Protein AF-G7WQ60-F1 (afdb_monomer)

Solvent-accessible surface area (backbone atoms only — not comparable to full-atom values): 8560 Å² total; per-residue (Å²): 100,47,26,38,37,81,87,81,59,43,45,25,52,72,83,44,77,48,55,73,74,48,73,53,81,44,86,69,50,63,32,91,90,78,65,22,52,17,33,29,53,29,32,29,57,52,100,75,20,36,37,36,38,23,37,21,75,66,80,63,50,62,43,32,38,34,25,35,81,84,69,47,79,75,50,74,42,84,50,43,76,36,73,88,69,89,56,86,72,78,56,60,53,75,88,72,49,61,65,70,68,50,58,74,76,42,52,77,66,24,48,53,21,46,52,23,51,73,71,72,43,94,54,55,65,71,35,39,55,59,44,60,76,40,35,69,60,45,23,74,74,69,76,50,58,70,86,131

pLDDT: mean 85.5, std 11.05, range [43.5, 96.75]

Secondary structure (DSSP, 8-state):
-EEEETTTTEEEETTEEP-EEE----EEEE-TTT-PEEEEEEEEEETTEEEEEEEETTT--EEEEEE-TT--EEEEE--EEPP----S-----GGGS-HHHHHTTS-HHHHHHHHHHHTT----HHHHHHHHTTHHHHHHHHSPPP--

Mean predicted aligned error: 13.57 Å

Nearest PDB structures (foldseek):
  8okv-assembly4_D  TM=3.425E-01  e=5.906E+00  Bacteroides thetaiotaomicron V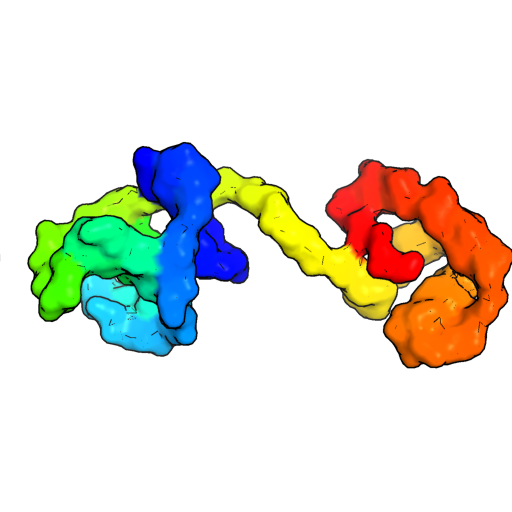PI-5482
  1nb5-assembly1_A  TM=3.560E-01  e=6.632E+00  Sus scrofa

Structure (mmCIF, N/CA/C/O backbone):
data_AF-G7WQ60-F1
#
_entry.id   AF-G7WQ60-F1
#
loop_
_atom_site.group_PDB
_atom_site.id
_atom_site.type_symbol
_atom_site.label_atom_id
_atom_site.label_alt_id
_atom_site.label_comp_id
_atom_site.label_asym_id
_atom_site.label_entity_id
_atom_site.label_seq_id
_atom_site.pdbx_PDB_ins_code
_atom_site.Cartn_x
_atom_site.Cartn_y
_atom_site.Cartn_z
_atom_site.occupancy
_atom_site.B_iso_or_equiv
_atom_site.auth_seq_id
_atom_site.auth_comp_id
_atom_site.auth_asym_id
_atom_site.auth_atom_id
_atom_site.pdbx_PDB_model_num
ATOM 1 N N . MET A 1 1 ? 9.002 -15.593 -9.973 1.00 78.94 1 MET A N 1
ATOM 2 C CA . MET A 1 1 ? 7.980 -14.788 -10.702 1.00 78.94 1 MET A CA 1
ATOM 3 C C . MET A 1 1 ? 7.933 -13.383 -10.113 1.00 78.94 1 MET A C 1
ATOM 5 O O . MET A 1 1 ? 7.963 -13.278 -8.891 1.00 78.94 1 MET A O 1
ATOM 9 N N . TYR A 1 2 ? 7.895 -12.334 -10.946 1.00 87.81 2 TYR A N 1
ATOM 10 C CA . TYR A 1 2 ? 7.781 -10.947 -10.476 1.00 87.81 2 TYR A CA 1
ATOM 11 C C . TYR A 1 2 ? 6.326 -10.544 -10.270 1.00 87.81 2 TYR A C 1
ATOM 13 O O . TYR A 1 2 ? 5.466 -10.866 -11.093 1.00 87.81 2 TYR A O 1
ATOM 21 N N . SER A 1 3 ? 6.076 -9.783 -9.210 1.00 86.94 3 SER A N 1
ATOM 22 C CA . SER A 1 3 ? 4.786 -9.149 -8.980 1.00 86.94 3 SER A CA 1
ATOM 23 C C . SER A 1 3 ? 4.942 -7.728 -8.461 1.00 86.94 3 SER A C 1
ATOM 25 O O . SER A 1 3 ? 5.863 -7.450 -7.695 1.00 86.94 3 SER A O 1
ATOM 27 N N . PHE A 1 4 ? 4.047 -6.832 -8.866 1.00 86.50 4 PHE A N 1
ATOM 28 C CA . PHE A 1 4 ? 4.143 -5.408 -8.549 1.00 86.50 4 PHE A CA 1
ATOM 29 C C . PHE A 1 4 ? 2.887 -4.886 -7.851 1.00 86.50 4 PHE A C 1
ATOM 31 O O . PHE A 1 4 ? 1.772 -5.120 -8.320 1.00 86.50 4 PHE A O 1
ATOM 38 N N . ASP A 1 5 ? 3.081 -4.173 -6.741 1.00 85.00 5 ASP A N 1
ATOM 39 C CA . ASP A 1 5 ? 2.036 -3.435 -6.034 1.00 85.00 5 ASP A CA 1
ATOM 40 C C . ASP A 1 5 ? 2.075 -1.968 -6.471 1.00 85.00 5 ASP A C 1
ATOM 42 O O . ASP A 1 5 ? 2.980 -1.212 -6.114 1.00 85.00 5 ASP A O 1
ATOM 46 N N . GLU A 1 6 ? 1.075 -1.559 -7.250 1.00 78.62 6 GLU A N 1
ATOM 47 C CA . GLU A 1 6 ? 0.959 -0.190 -7.755 1.00 78.62 6 GLU A CA 1
ATOM 48 C C . GLU A 1 6 ? 0.734 0.860 -6.672 1.00 78.62 6 GLU A C 1
ATOM 50 O O . GLU A 1 6 ? 1.170 2.003 -6.832 1.00 78.62 6 GLU A O 1
ATOM 55 N N . ARG A 1 7 ? 0.036 0.499 -5.588 1.00 76.88 7 ARG A N 1
ATOM 56 C CA . ARG A 1 7 ? -0.352 1.448 -4.538 1.00 76.88 7 ARG A CA 1
ATOM 57 C C . ARG A 1 7 ? 0.855 1.825 -3.705 1.00 76.88 7 ARG A C 1
ATOM 59 O O . ARG A 1 7 ? 1.129 3.008 -3.514 1.00 76.88 7 ARG A O 1
ATOM 66 N N . GLU A 1 8 ? 1.587 0.812 -3.261 1.00 80.44 8 GLU A N 1
ATOM 67 C CA . GLU A 1 8 ? 2.772 0.997 -2.428 1.00 80.44 8 GLU A CA 1
ATOM 68 C C . GLU A 1 8 ? 4.043 1.208 -3.262 1.00 80.44 8 GLU A C 1
ATOM 70 O O . GLU A 1 8 ? 5.076 1.600 -2.719 1.00 80.44 8 GLU A O 1
ATOM 75 N N . ARG A 1 9 ? 3.972 1.010 -4.590 1.00 84.25 9 ARG A N 1
ATOM 76 C CA . ARG A 1 9 ? 5.111 1.028 -5.526 1.00 84.25 9 ARG A CA 1
ATOM 77 C C . ARG A 1 9 ? 6.206 0.068 -5.066 1.00 84.25 9 ARG A C 1
ATOM 79 O O . ARG A 1 9 ? 7.385 0.434 -4.996 1.00 84.25 9 ARG A O 1
ATOM 86 N N . GLU A 1 10 ? 5.812 -1.146 -4.705 1.00 87.44 10 GLU A N 1
ATOM 87 C CA . GLU A 1 10 ? 6.705 -2.205 -4.233 1.00 87.44 10 GLU A CA 1
ATOM 88 C C . GLU A 1 10 ? 6.788 -3.315 -5.284 1.00 87.44 10 GLU A C 1
ATOM 90 O O . GLU A 1 10 ? 5.798 -3.670 -5.928 1.00 87.44 10 GLU A O 1
ATOM 95 N N . LEU A 1 11 ? 7.990 -3.858 -5.465 1.00 87.50 11 LEU A N 1
ATOM 96 C CA . LEU A 1 11 ? 8.251 -4.960 -6.382 1.00 87.50 11 LEU A CA 1
ATOM 97 C C . LEU A 1 11 ? 8.642 -6.189 -5.572 1.00 87.50 11 LEU A C 1
ATOM 99 O O . LEU A 1 11 ? 9.469 -6.107 -4.663 1.00 87.50 11 LEU A O 1
ATOM 103 N N . TYR A 1 12 ? 8.080 -7.330 -5.944 1.00 87.00 12 TYR A N 1
ATOM 104 C CA . TYR A 1 12 ? 8.343 -8.609 -5.311 1.00 87.00 12 TYR A CA 1
ATOM 105 C C . TYR A 1 12 ? 8.908 -9.590 -6.331 1.00 87.00 12 TYR A C 1
ATOM 107 O O . TYR A 1 12 ? 8.475 -9.627 -7.487 1.00 87.00 12 TYR A O 1
ATOM 115 N N . PHE A 1 13 ? 9.847 -10.416 -5.890 1.00 85.88 13 PHE A N 1
ATOM 116 C CA . PHE A 1 13 ? 10.352 -11.557 -6.635 1.00 85.88 13 PHE A CA 1
ATOM 117 C C . PHE A 1 13 ? 10.148 -12.815 -5.795 1.00 85.88 13 PHE A C 1
ATOM 119 O O . PHE A 1 13 ? 10.704 -12.934 -4.712 1.00 85.88 13 PHE A O 1
ATOM 126 N N . GLU A 1 14 ? 9.307 -13.734 -6.277 1.00 82.88 14 GLU A N 1
ATOM 127 C CA . GLU A 1 14 ? 8.991 -14.988 -5.563 1.00 82.88 14 GL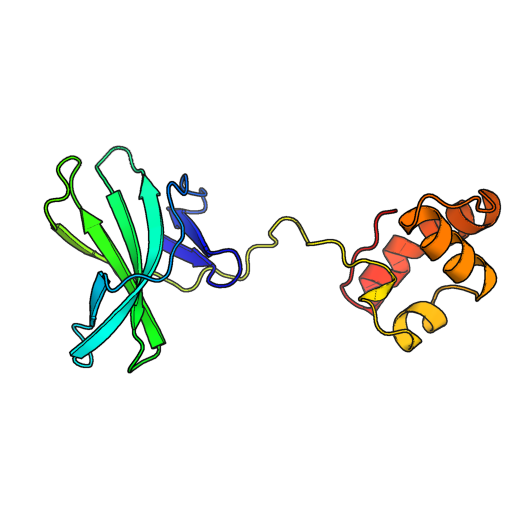U A CA 1
ATOM 128 C C . GLU A 1 14 ? 8.442 -14.775 -4.141 1.00 82.88 14 GLU A C 1
ATOM 130 O O . GLU A 1 14 ? 8.626 -15.603 -3.258 1.00 82.88 14 GLU A O 1
ATOM 135 N N . GLY A 1 15 ? 7.726 -13.665 -3.935 1.00 75.44 15 GLY A N 1
ATOM 136 C CA . GLY A 1 15 ? 7.152 -13.282 -2.642 1.00 75.44 15 GLY A CA 1
ATOM 137 C C . GLY A 1 15 ? 8.078 -12.432 -1.769 1.00 75.44 15 GLY A C 1
ATOM 138 O O . GLY A 1 15 ? 7.594 -11.777 -0.850 1.00 75.44 15 GLY A O 1
ATOM 139 N N . GLU A 1 16 ? 9.370 -12.354 -2.088 1.00 80.62 16 GLU A N 1
ATOM 140 C CA . GLU A 1 16 ? 10.328 -11.502 -1.381 1.00 80.62 16 GLU A CA 1
ATOM 141 C C . GLU A 1 16 ? 10.310 -10.077 -1.933 1.00 80.62 16 GLU A C 1
ATOM 143 O O . GLU A 1 16 ? 10.339 -9.857 -3.147 1.00 80.62 16 GLU A O 1
ATOM 148 N N . ARG A 1 17 ? 10.265 -9.091 -1.034 1.00 84.56 17 ARG A N 1
ATOM 149 C CA . ARG A 1 17 ? 10.242 -7.669 -1.397 1.00 84.56 17 ARG A CA 1
ATOM 150 C C . ARG A 1 17 ? 11.635 -7.211 -1.819 1.00 84.56 17 ARG A C 1
ATOM 152 O O . ARG A 1 17 ? 12.598 -7.402 -1.082 1.00 84.56 17 ARG A O 1
ATOM 159 N N . LEU A 1 18 ? 11.735 -6.568 -2.980 1.00 86.06 18 LEU A N 1
ATOM 160 C CA . LEU A 1 18 ? 12.991 -6.019 -3.483 1.00 86.06 18 LEU A CA 1
ATOM 161 C C . LEU A 1 18 ? 13.267 -4.624 -2.925 1.00 86.06 18 LEU A C 1
ATOM 163 O O . LEU A 1 18 ? 12.364 -3.803 -2.758 1.00 86.06 18 LEU A O 1
ATOM 167 N N . ASP A 1 19 ? 14.550 -4.337 -2.708 1.00 81.12 19 ASP A N 1
ATOM 168 C CA . ASP A 1 19 ? 14.991 -3.031 -2.233 1.00 81.12 19 ASP A CA 1
ATOM 169 C C . ASP A 1 19 ? 14.740 -1.954 -3.287 1.00 81.12 19 ASP A C 1
ATOM 171 O O . ASP A 1 19 ? 15.395 -1.878 -4.336 1.00 81.12 19 ASP A O 1
ATOM 175 N N . ARG A 1 20 ? 13.789 -1.078 -2.968 1.00 86.19 20 ARG A N 1
ATOM 176 C CA . ARG A 1 20 ? 13.485 0.109 -3.752 1.00 86.19 20 ARG A CA 1
ATOM 177 C C . ARG A 1 20 ? 14.530 1.187 -3.506 1.00 86.19 20 ARG A C 1
ATOM 179 O O . ARG A 1 20 ? 14.738 1.633 -2.379 1.00 86.19 20 ARG A O 1
ATOM 186 N N . ARG A 1 21 ? 15.153 1.644 -4.585 1.00 81.38 21 ARG A N 1
ATOM 187 C CA . ARG A 1 21 ? 16.231 2.638 -4.556 1.00 81.38 21 ARG A CA 1
ATOM 188 C C . ARG A 1 21 ? 15.757 4.041 -4.864 1.00 81.38 21 ARG A C 1
ATOM 190 O O . ARG A 1 21 ? 16.289 4.994 -4.304 1.00 81.38 21 ARG A O 1
ATOM 197 N N . TRP A 1 22 ? 14.769 4.163 -5.740 1.00 76.50 22 TRP A N 1
ATOM 198 C CA . TRP A 1 22 ? 14.248 5.455 -6.153 1.00 76.50 22 TRP A CA 1
ATOM 199 C C . TRP A 1 22 ? 12.784 5.353 -6.573 1.00 76.50 22 TRP A C 1
ATOM 201 O O . TRP A 1 22 ? 12.345 4.326 -7.094 1.00 76.50 22 TRP A O 1
ATOM 211 N N . THR A 1 23 ? 12.052 6.441 -6.353 1.00 75.25 23 THR A N 1
ATOM 212 C CA . THR A 1 23 ? 10.677 6.651 -6.806 1.00 75.25 23 THR A CA 1
ATOM 213 C C . THR A 1 23 ? 10.583 8.005 -7.487 1.00 75.25 23 THR A C 1
ATOM 215 O O . THR A 1 23 ? 10.982 9.011 -6.902 1.00 75.25 23 THR A O 1
ATOM 218 N N . GLY A 1 24 ? 9.982 8.039 -8.667 1.00 66.44 24 GLY A N 1
ATOM 219 C CA . GLY A 1 24 ? 9.655 9.259 -9.392 1.00 66.44 24 GLY A CA 1
ATOM 220 C C . GLY A 1 24 ? 8.931 8.908 -10.681 1.00 66.44 24 GLY A C 1
ATOM 221 O O . GLY A 1 24 ? 8.952 7.753 -11.095 1.00 66.44 24 GLY A O 1
ATOM 222 N N . GLU A 1 25 ? 8.238 9.887 -11.254 1.00 75.88 25 GLU A N 1
ATOM 223 C CA . GLU A 1 25 ? 7.493 9.738 -12.505 1.00 75.88 25 GLU A CA 1
ATOM 224 C C . GLU A 1 25 ? 8.255 10.445 -13.619 1.00 75.88 25 GLU A C 1
ATOM 226 O O . GLU A 1 25 ? 7.983 11.595 -13.958 1.00 75.88 25 GLU A O 1
ATOM 231 N N . GLU A 1 26 ? 9.246 9.750 -14.163 1.00 85.00 26 GLU A N 1
ATOM 232 C CA . GLU A 1 26 ? 10.041 10.224 -15.292 1.00 85.00 26 GLU A CA 1
ATOM 233 C C . GLU A 1 26 ? 9.706 9.429 -16.552 1.00 85.00 26 GLU A C 1
ATOM 235 O O . GLU A 1 26 ? 9.170 8.320 -16.492 1.00 85.00 26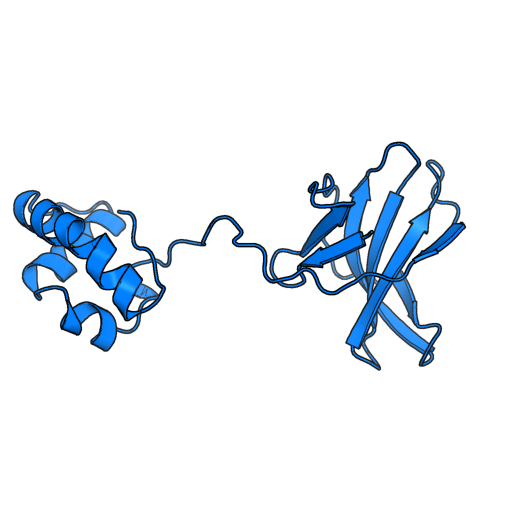 GLU A O 1
ATOM 240 N N . LEU A 1 27 ? 10.006 10.004 -17.715 1.00 85.75 27 LEU A N 1
ATOM 241 C CA . LEU A 1 27 ? 9.866 9.293 -18.978 1.00 85.75 27 LEU A CA 1
ATOM 242 C C . LEU A 1 27 ? 10.899 8.160 -19.029 1.00 85.75 27 LEU A C 1
ATOM 244 O O . LEU A 1 27 ? 12.097 8.407 -19.125 1.00 85.75 27 LEU A O 1
ATOM 248 N N . ALA A 1 28 ? 10.420 6.922 -18.974 1.00 85.38 28 ALA A N 1
ATOM 249 C CA . ALA A 1 28 ? 11.246 5.720 -19.016 1.00 85.38 28 ALA A CA 1
ATOM 250 C C . ALA A 1 28 ? 11.435 5.178 -20.443 1.00 85.38 28 ALA A C 1
ATOM 252 O O . ALA A 1 28 ? 12.377 4.432 -20.699 1.00 85.38 28 ALA A O 1
ATOM 253 N N . GLY A 1 29 ? 10.546 5.533 -21.375 1.00 86.62 29 GLY A N 1
ATOM 254 C CA . GLY A 1 29 ? 10.581 5.054 -22.757 1.00 86.62 29 GLY A CA 1
ATOM 255 C C . GLY A 1 29 ? 9.189 4.929 -23.368 1.00 86.62 29 GLY A C 1
ATOM 256 O O . GLY A 1 29 ? 8.287 5.690 -23.019 1.00 86.62 29 GLY A O 1
ATOM 257 N N . PHE A 1 30 ? 9.006 3.952 -24.259 1.00 88.44 30 PHE A N 1
ATOM 258 C CA . PHE A 1 30 ? 7.745 3.702 -24.963 1.00 88.44 30 PHE A CA 1
ATOM 259 C C . PHE A 1 30 ? 7.301 2.247 -24.812 1.00 88.44 30 PHE A C 1
ATOM 261 O O . PHE A 1 30 ? 8.116 1.329 -24.812 1.00 88.44 30 PHE A O 1
ATOM 268 N N . CYS A 1 31 ? 5.994 2.037 -24.684 1.00 87.38 31 CYS A N 1
ATOM 269 C CA . CYS A 1 31 ? 5.398 0.719 -24.532 1.00 87.38 31 CYS A CA 1
ATOM 270 C C . CYS A 1 31 ? 5.481 -0.060 -25.846 1.00 87.38 31 CYS A C 1
ATOM 272 O O . CYS A 1 31 ? 4.966 0.395 -26.866 1.00 87.38 31 CYS A O 1
ATOM 274 N N . ALA A 1 32 ? 6.035 -1.272 -25.806 1.00 84.75 32 ALA A N 1
ATOM 275 C CA . ALA A 1 32 ? 6.113 -2.144 -26.977 1.00 84.75 32 ALA A CA 1
ATOM 276 C C . ALA A 1 32 ? 4.733 -2.543 -27.542 1.00 84.75 32 ALA A C 1
ATOM 278 O O . ALA A 1 32 ? 4.617 -2.822 -28.731 1.00 84.75 32 ALA A O 1
ATOM 279 N N . GLY A 1 33 ? 3.684 -2.561 -26.708 1.00 84.56 33 GLY A N 1
ATOM 280 C CA . GLY A 1 33 ? 2.340 -2.978 -27.116 1.00 84.56 33 GLY A CA 1
ATOM 281 C C . GLY A 1 33 ? 1.532 -1.899 -27.841 1.00 84.56 33 GLY A C 1
ATOM 282 O O . GLY A 1 33 ? 0.842 -2.203 -28.809 1.00 84.56 33 GLY A O 1
ATOM 283 N N . CYS A 1 34 ? 1.592 -0.644 -27.384 1.00 89.12 34 CYS A N 1
ATOM 284 C CA . CYS A 1 34 ? 0.757 0.439 -27.928 1.00 89.12 34 CYS A CA 1
ATOM 285 C C . CYS A 1 34 ? 1.532 1.691 -28.366 1.00 89.12 34 CYS A C 1
ATOM 287 O O . CYS A 1 34 ? 0.918 2.645 -28.836 1.00 89.12 34 CYS A O 1
ATOM 289 N N . GLY A 1 35 ? 2.855 1.728 -28.183 1.00 87.62 35 GLY A N 1
ATOM 290 C CA . GLY A 1 35 ? 3.702 2.882 -28.503 1.00 87.62 35 GLY A CA 1
ATOM 291 C C . GLY A 1 35 ? 3.550 4.080 -27.558 1.00 87.62 35 GLY A C 1
ATOM 292 O O . GLY A 1 35 ? 4.216 5.091 -27.753 1.00 87.62 35 GLY A O 1
ATOM 293 N N . GLY A 1 36 ? 2.692 3.996 -26.536 1.00 87.62 36 GLY A N 1
ATOM 294 C CA . GLY A 1 36 ? 2.486 5.077 -25.572 1.00 87.62 36 GLY A CA 1
ATOM 295 C C . GLY A 1 36 ? 3.676 5.277 -24.632 1.00 87.62 36 GLY A C 1
ATOM 296 O O . GLY A 1 36 ? 4.409 4.333 -24.337 1.00 87.62 36 GLY A O 1
ATOM 297 N N . GLU A 1 37 ? 3.837 6.494 -24.115 1.00 92.50 37 GLU A N 1
ATOM 298 C CA . GLU A 1 37 ? 4.895 6.836 -23.157 1.00 92.50 37 GLU A CA 1
ATOM 299 C C . GLU A 1 37 ? 4.821 5.976 -21.888 1.00 92.50 37 GLU A C 1
ATOM 301 O O . GLU A 1 37 ? 3.750 5.773 -21.302 1.00 92.50 37 GLU A O 1
ATOM 306 N N . LEU A 1 38 ? 5.980 5.491 -21.451 1.00 90.88 38 LEU A N 1
ATOM 307 C CA . LEU A 1 38 ? 6.176 4.809 -20.181 1.00 90.88 38 LEU A CA 1
ATOM 308 C C . LEU A 1 38 ? 6.620 5.830 -19.139 1.00 90.88 38 LEU A C 1
ATOM 310 O O . LEU A 1 38 ? 7.658 6.469 -19.291 1.00 90.88 38 LEU A O 1
ATOM 314 N N . SER A 1 39 ? 5.848 5.964 -18.065 1.00 90.56 39 SER A N 1
ATOM 315 C CA . SER A 1 39 ? 6.266 6.705 -16.876 1.00 90.56 39 SER A CA 1
ATOM 316 C C . SER A 1 39 ? 6.824 5.738 -15.846 1.00 90.56 39 SER A C 1
ATOM 318 O O . SER A 1 39 ? 6.148 4.766 -15.501 1.00 90.56 39 SER A O 1
ATOM 320 N N . SER A 1 40 ? 8.030 5.999 -15.351 1.00 89.19 40 SER A N 1
ATOM 321 C CA . SER A 1 40 ? 8.615 5.214 -14.270 1.00 89.19 40 SER A CA 1
ATOM 322 C C . SER A 1 40 ? 7.749 5.304 -13.008 1.00 89.19 40 SER A C 1
ATOM 324 O O . SER A 1 40 ? 7.084 6.302 -12.736 1.00 89.19 40 SER A O 1
ATOM 326 N N . LEU A 1 41 ? 7.700 4.202 -12.266 1.00 89.69 41 LEU A N 1
ATOM 327 C CA . LEU A 1 41 ? 7.037 4.087 -10.967 1.00 89.69 41 LEU A CA 1
ATOM 328 C C . LEU A 1 41 ? 8.070 3.903 -9.853 1.00 89.69 41 LEU A C 1
ATOM 330 O O . LEU A 1 41 ? 7.889 4.418 -8.745 1.00 89.69 41 LEU A O 1
ATOM 334 N N . GLY A 1 42 ? 9.166 3.202 -10.155 1.00 90.44 42 GLY A N 1
ATOM 335 C CA . GLY A 1 42 ? 10.280 3.002 -9.239 1.00 90.44 42 GLY A CA 1
ATOM 336 C C . GLY A 1 42 ? 11.436 2.217 -9.855 1.00 90.44 42 GLY A C 1
ATOM 337 O O . GLY A 1 42 ? 11.276 1.529 -10.865 1.00 90.44 42 GLY A O 1
ATOM 338 N N . CYS A 1 43 ? 12.599 2.328 -9.214 1.00 90.69 43 CYS A N 1
ATOM 339 C CA . CYS A 1 43 ? 13.809 1.571 -9.526 1.00 90.69 43 CYS A CA 1
ATOM 340 C C . CYS A 1 43 ? 14.195 0.674 -8.343 1.00 90.69 43 CYS A C 1
ATOM 342 O O . CYS A 1 43 ? 14.204 1.125 -7.191 1.00 90.69 43 CYS A O 1
ATOM 344 N N . TYR A 1 44 ? 14.545 -0.576 -8.637 1.00 91.12 44 TYR A N 1
ATOM 345 C CA . TYR A 1 44 ? 14.830 -1.628 -7.667 1.00 91.12 44 TYR A CA 1
ATOM 346 C C . TYR A 1 44 ? 16.201 -2.237 -7.946 1.00 91.12 44 TYR A C 1
ATOM 348 O O . TYR A 1 44 ? 16.538 -2.541 -9.094 1.00 91.12 44 TYR A O 1
ATOM 356 N N . SER A 1 45 ? 17.001 -2.414 -6.895 1.00 87.19 45 SER A N 1
ATOM 357 C CA . SER A 1 45 ? 18.300 -3.079 -7.015 1.00 87.19 45 SER A CA 1
ATOM 358 C C . SER A 1 45 ? 18.155 -4.588 -6.887 1.00 87.19 45 SER A C 1
ATOM 360 O O . SER A 1 45 ? 17.467 -5.077 -5.994 1.00 87.19 45 SER A O 1
ATOM 362 N N . THR A 1 46 ? 18.869 -5.321 -7.735 1.00 85.44 46 THR A N 1
ATOM 363 C CA . THR A 1 46 ? 19.017 -6.778 -7.647 1.00 85.44 46 THR A CA 1
ATOM 364 C C . THR A 1 46 ? 20.503 -7.147 -7.674 1.00 85.44 46 THR A C 1
ATOM 366 O O . THR A 1 46 ? 21.325 -6.328 -8.092 1.00 85.44 46 THR A O 1
ATOM 369 N N . PRO A 1 47 ? 20.887 -8.383 -7.308 1.00 82.62 47 PRO A N 1
ATOM 370 C CA . PRO A 1 47 ? 22.271 -8.837 -7.467 1.00 82.62 47 PRO A CA 1
ATOM 371 C C . PRO A 1 47 ? 22.792 -8.765 -8.917 1.00 82.62 47 PRO A C 1
ATOM 373 O O . PRO A 1 47 ? 23.999 -8.686 -9.129 1.00 82.62 47 PRO A O 1
ATOM 376 N N . GLY A 1 48 ? 21.898 -8.794 -9.914 1.00 81.75 48 GLY A N 1
ATOM 377 C CA . GLY A 1 48 ? 22.237 -8.812 -11.343 1.00 81.75 48 GLY A CA 1
ATOM 378 C C . GLY A 1 48 ? 22.232 -7.448 -12.048 1.00 81.75 48 GLY A C 1
ATOM 379 O O . GLY A 1 48 ? 22.591 -7.388 -13.229 1.00 81.75 48 GLY A O 1
ATOM 380 N N . GLY A 1 49 ? 21.839 -6.371 -11.357 1.00 89.44 49 GLY A N 1
ATOM 381 C CA . GLY A 1 49 ? 21.679 -5.036 -11.936 1.00 89.44 49 GLY A CA 1
ATOM 382 C C . GLY A 1 49 ? 20.438 -4.312 -11.414 1.00 89.44 49 GLY A C 1
ATOM 383 O O . GLY A 1 49 ? 20.152 -4.343 -10.213 1.00 89.44 49 GLY A O 1
ATOM 384 N N . TRP A 1 50 ? 19.697 -3.671 -12.315 1.00 91.12 50 TRP A N 1
ATOM 385 C CA . TRP A 1 50 ? 18.571 -2.800 -11.976 1.00 91.12 50 TRP A CA 1
ATOM 386 C C . TRP A 1 50 ? 17.283 -3.253 -12.646 1.00 91.12 50 TRP A C 1
ATOM 388 O O . TRP A 1 50 ? 17.285 -3.740 -13.775 1.00 91.12 50 TRP A O 1
ATOM 398 N N . LEU A 1 51 ? 16.174 -3.043 -11.948 1.00 92.81 51 LEU A N 1
ATOM 399 C CA . LEU A 1 51 ? 14.833 -3.219 -12.485 1.00 92.81 51 LEU A CA 1
ATOM 400 C C . LEU A 1 51 ? 14.084 -1.897 -12.388 1.00 92.81 51 LEU A C 1
ATOM 402 O O . LEU A 1 51 ? 14.072 -1.271 -11.328 1.00 92.81 51 LEU A O 1
ATOM 406 N N . VAL A 1 52 ? 13.436 -1.485 -13.473 1.00 92.44 52 VAL A N 1
ATOM 407 C CA . VAL A 1 52 ? 12.607 -0.276 -13.509 1.00 92.44 52 VAL A CA 1
ATOM 408 C C . VAL A 1 52 ? 11.177 -0.672 -13.830 1.00 92.44 52 VAL A C 1
ATOM 410 O O . VAL A 1 52 ? 10.887 -1.155 -14.924 1.00 92.44 52 VAL A O 1
ATOM 413 N N . ALA A 1 53 ? 10.279 -0.464 -12.870 1.00 92.81 53 ALA A N 1
ATOM 414 C CA . ALA A 1 53 ? 8.851 -0.640 -13.092 1.00 92.81 53 ALA A CA 1
ATOM 415 C C . ALA A 1 53 ? 8.288 0.637 -13.713 1.00 92.81 53 ALA A C 1
ATOM 417 O O . ALA A 1 53 ? 8.519 1.729 -13.188 1.00 92.81 53 ALA A O 1
ATOM 418 N N . SER A 1 54 ? 7.539 0.502 -14.803 1.00 92.31 54 SER A N 1
ATOM 419 C CA . SER A 1 54 ? 6.966 1.628 -15.538 1.00 92.31 54 SER A CA 1
ATOM 420 C C . SER A 1 54 ? 5.524 1.355 -15.940 1.00 92.31 54 SER A C 1
ATOM 422 O O . SER A 1 54 ? 5.180 0.237 -16.314 1.00 92.31 54 SER A O 1
ATOM 424 N N . ARG A 1 55 ? 4.686 2.394 -15.922 1.00 90.69 55 ARG A N 1
ATOM 425 C CA . ARG A 1 55 ? 3.298 2.348 -16.394 1.00 90.69 55 ARG A CA 1
ATOM 426 C C . ARG A 1 55 ? 3.172 3.023 -17.747 1.00 90.69 55 ARG A C 1
ATOM 428 O O . ARG A 1 55 ? 3.592 4.168 -17.914 1.00 90.69 55 ARG A O 1
ATOM 435 N N . CYS A 1 56 ? 2.522 2.352 -18.690 1.00 89.94 56 CYS A N 1
ATOM 436 C CA . CYS A 1 56 ? 2.152 2.972 -19.952 1.00 89.94 56 CYS A CA 1
ATOM 437 C C . CYS A 1 56 ? 0.987 3.949 -19.772 1.00 89.94 56 CYS A C 1
ATOM 439 O O . CYS A 1 56 ? -0.066 3.578 -19.258 1.00 89.94 56 CYS A O 1
ATOM 441 N N . ARG A 1 57 ? 1.138 5.180 -20.269 1.00 88.31 57 ARG A N 1
ATOM 442 C CA . ARG A 1 57 ? 0.060 6.181 -20.288 1.00 88.31 57 ARG A CA 1
ATOM 443 C C . ARG A 1 57 ? -1.046 5.879 -21.303 1.00 88.31 57 ARG A C 1
ATOM 445 O O . ARG A 1 57 ? -2.148 6.387 -21.152 1.00 88.31 57 ARG A O 1
ATOM 452 N N . GLY A 1 58 ? -0.754 5.069 -22.323 1.00 86.81 58 GLY A N 1
ATOM 453 C CA . GLY A 1 58 ? -1.708 4.705 -23.373 1.00 86.81 58 GLY A CA 1
ATOM 454 C C . GLY A 1 58 ? -2.636 3.559 -22.974 1.00 86.81 58 GLY A C 1
ATOM 455 O O . GLY A 1 58 ? -3.851 3.715 -22.992 1.00 86.81 58 GLY A O 1
ATOM 456 N N . CYS A 1 59 ? -2.072 2.403 -22.612 1.00 88.56 59 CYS A N 1
ATOM 457 C CA . CYS A 1 59 ? -2.849 1.193 -22.305 1.00 88.56 59 CYS A CA 1
ATOM 458 C C . CYS A 1 59 ? -2.898 0.830 -20.813 1.00 88.56 59 CYS A C 1
ATOM 460 O O . CYS A 1 59 ? -3.541 -0.151 -20.454 1.00 88.56 59 CYS A O 1
ATOM 462 N N . GLY A 1 60 ? -2.202 1.571 -19.944 1.00 85.12 60 GLY A N 1
ATOM 463 C CA . GLY A 1 60 ? -2.168 1.303 -18.503 1.00 85.12 60 GLY A CA 1
ATOM 464 C C . GLY A 1 60 ? -1.325 0.095 -18.086 1.00 85.12 60 GLY A C 1
ATOM 465 O O . GLY A 1 60 ? -1.157 -0.123 -16.892 1.00 85.12 60 GLY A O 1
ATOM 466 N N . SER A 1 61 ? -0.765 -0.671 -19.030 1.00 86.31 61 SER A N 1
ATOM 467 C CA . SER A 1 61 ? 0.044 -1.850 -18.710 1.00 86.31 61 SER A CA 1
ATOM 468 C C . SER A 1 61 ? 1.289 -1.478 -17.911 1.00 86.31 61 SER A C 1
ATOM 470 O O . SER A 1 61 ? 1.948 -0.475 -18.217 1.00 86.31 61 SER A O 1
ATOM 472 N N . ILE A 1 62 ? 1.661 -2.338 -16.967 1.00 88.94 62 ILE A N 1
ATOM 473 C CA . ILE A 1 62 ? 2.938 -2.239 -16.266 1.00 88.94 62 ILE A CA 1
ATOM 474 C C . ILE A 1 62 ? 3.968 -3.113 -16.956 1.00 88.94 62 ILE A C 1
ATOM 476 O O . ILE A 1 62 ? 3.711 -4.268 -17.286 1.00 88.94 62 ILE A O 1
ATOM 480 N N . VAL A 1 63 ? 5.138 -2.526 -17.167 1.00 90.12 63 VAL A N 1
ATOM 481 C CA . VAL A 1 63 ? 6.298 -3.168 -17.770 1.00 90.12 63 VAL A CA 1
ATOM 482 C C . VAL A 1 63 ? 7.451 -3.083 -16.783 1.00 90.12 63 VAL A C 1
ATOM 484 O O . VAL A 1 63 ? 7.643 -2.052 -16.132 1.00 90.12 63 VAL A O 1
ATOM 487 N N . LEU A 1 64 ? 8.217 -4.164 -16.673 1.00 92.12 64 LEU A N 1
ATOM 488 C CA . LEU A 1 64 ? 9.408 -4.218 -15.840 1.00 92.12 64 LEU A CA 1
ATOM 489 C C . LEU A 1 64 ? 10.649 -4.309 -16.731 1.00 92.12 64 LEU A C 1
ATOM 491 O O . LEU A 1 64 ? 10.947 -5.373 -17.264 1.00 92.12 64 LEU A O 1
ATOM 495 N N . ALA A 1 65 ? 11.366 -3.203 -16.903 1.00 91.75 65 ALA A N 1
ATOM 496 C CA . ALA A 1 65 ? 12.583 -3.163 -17.709 1.00 91.75 65 ALA A CA 1
ATOM 497 C C . ALA A 1 65 ? 13.797 -3.619 -16.885 1.00 91.75 65 ALA A C 1
ATOM 499 O O . ALA A 1 65 ? 14.012 -3.145 -15.767 1.00 91.75 65 ALA A O 1
ATOM 500 N N . GLU A 1 66 ? 14.593 -4.532 -17.439 1.00 92.75 66 GLU A N 1
ATOM 501 C CA . GLU A 1 66 ? 15.801 -5.082 -16.825 1.00 92.75 66 GLU A CA 1
ATOM 502 C C . GLU A 1 66 ? 17.058 -4.427 -17.401 1.00 92.75 66 GLU A C 1
ATOM 504 O O . GLU A 1 66 ? 17.232 -4.329 -18.618 1.00 92.75 66 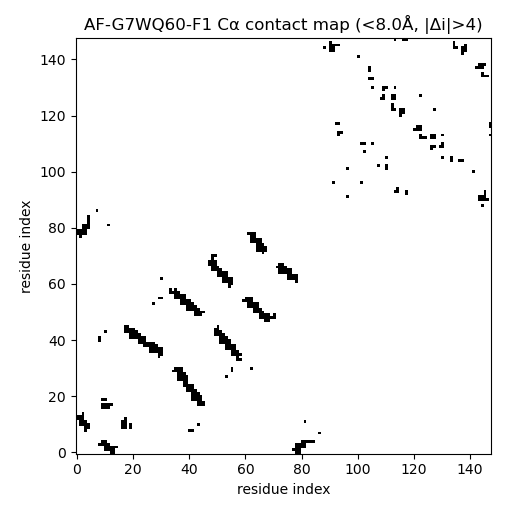GLU A O 1
ATOM 509 N N . TYR A 1 67 ? 17.965 -4.025 -16.514 1.00 91.31 67 TYR A N 1
ATOM 510 C CA . TYR A 1 67 ? 19.256 -3.442 -16.852 1.00 91.31 67 TYR A CA 1
ATOM 511 C C . TYR A 1 67 ? 20.382 -4.169 -16.119 1.00 91.31 67 TYR A C 1
ATOM 513 O O . TYR A 1 67 ? 20.205 -4.688 -15.015 1.00 91.31 67 TYR A O 1
ATOM 521 N N . ASP A 1 68 ? 21.575 -4.189 -16.708 1.00 91.31 68 ASP A N 1
ATOM 522 C CA . ASP A 1 68 ? 22.778 -4.608 -15.989 1.00 91.31 68 ASP A CA 1
ATOM 523 C C . ASP A 1 68 ? 23.266 -3.548 -14.985 1.00 91.31 68 ASP A C 1
ATOM 525 O O . ASP A 1 68 ? 22.712 -2.457 -14.867 1.00 91.31 68 ASP A O 1
ATOM 529 N N . SER A 1 69 ? 24.342 -3.851 -14.256 1.00 89.06 69 SER A N 1
ATOM 530 C CA . SER A 1 69 ? 24.936 -2.923 -13.284 1.00 89.06 69 SER A CA 1
ATOM 531 C C . SER A 1 69 ? 25.488 -1.628 -13.898 1.00 89.06 69 SER A C 1
ATOM 533 O O . SER A 1 69 ? 25.742 -0.673 -13.163 1.00 89.06 69 SER A O 1
ATOM 535 N N . ARG A 1 70 ? 25.654 -1.570 -15.224 1.00 91.88 70 ARG A N 1
ATOM 536 C CA . ARG A 1 70 ? 26.112 -0.409 -15.997 1.00 91.88 70 ARG A CA 1
ATOM 537 C C . ARG A 1 70 ? 24.962 0.339 -16.679 1.00 91.88 70 ARG A C 1
ATOM 539 O O . ARG A 1 70 ? 25.239 1.208 -17.500 1.00 91.88 70 ARG A O 1
ATOM 546 N N . TRP A 1 71 ? 23.707 0.032 -16.336 1.00 88.94 71 TRP A N 1
ATOM 547 C CA . TRP A 1 71 ? 22.507 0.607 -16.954 1.00 88.94 71 TRP A CA 1
ATOM 548 C C . TRP A 1 71 ? 22.334 0.277 -18.445 1.00 88.94 71 TRP A C 1
ATOM 550 O O . TRP A 1 71 ? 21.614 0.973 -19.159 1.00 88.94 71 TRP A O 1
ATOM 560 N N . ALA A 1 72 ? 22.939 -0.809 -18.933 1.00 90.88 72 ALA A N 1
ATOM 561 C CA . ALA A 1 72 ? 22.635 -1.326 -20.262 1.00 90.88 72 ALA A CA 1
ATOM 562 C C . ALA A 1 72 ? 21.332 -2.137 -20.221 1.00 90.88 72 ALA A C 1
ATOM 564 O O . ALA A 1 72 ? 21.203 -3.069 -19.422 1.00 90.88 72 ALA A O 1
ATOM 565 N N . TRP A 1 73 ? 20.371 -1.778 -21.076 1.00 90.69 73 TRP A N 1
ATOM 566 C CA . TRP A 1 73 ? 19.084 -2.472 -21.186 1.00 90.69 73 TRP A CA 1
ATOM 567 C C . TRP A 1 73 ? 19.277 -3.911 -21.676 1.00 90.69 73 TRP A C 1
ATOM 569 O O . TRP A 1 73 ? 20.001 -4.157 -22.643 1.00 90.69 73 TRP A O 1
ATOM 579 N N . LYS A 1 74 ? 18.621 -4.857 -21.001 1.00 91.19 74 LYS A N 1
ATOM 580 C CA . LYS A 1 74 ? 18.662 -6.297 -21.297 1.00 91.19 74 LYS A CA 1
ATOM 581 C C . LYS A 1 74 ? 17.358 -6.834 -21.872 1.00 91.19 74 LYS A C 1
ATOM 583 O O . LYS A 1 74 ? 17.376 -7.880 -22.517 1.00 91.19 74 LYS A O 1
ATOM 588 N N . GLY A 1 75 ? 16.244 -6.158 -21.619 1.00 88.50 75 GLY A N 1
ATOM 589 C CA . GLY A 1 75 ? 14.928 -6.609 -22.043 1.00 88.50 75 GLY A CA 1
ATOM 590 C C . GLY A 1 75 ? 13.836 -6.198 -21.071 1.00 88.50 75 GLY A C 1
ATOM 591 O O . GLY A 1 75 ? 14.107 -5.740 -19.961 1.00 88.50 75 GLY A O 1
ATOM 592 N N . ASP A 1 76 ? 12.599 -6.432 -21.489 1.00 87.81 76 ASP A N 1
ATOM 593 C CA . ASP A 1 76 ? 11.417 -6.205 -20.669 1.00 87.81 76 ASP A CA 1
ATOM 594 C C . ASP A 1 76 ? 10.895 -7.543 -20.137 1.00 87.81 76 ASP A C 1
ATOM 596 O O . ASP A 1 76 ? 10.932 -8.574 -20.816 1.00 87.81 76 ASP A O 1
ATOM 600 N N . ARG A 1 77 ? 10.420 -7.538 -18.894 1.00 84.31 77 ARG A N 1
ATOM 601 C CA . ARG A 1 77 ? 9.831 -8.687 -18.214 1.00 84.31 77 ARG A CA 1
ATOM 602 C C . ARG A 1 77 ? 8.350 -8.446 -17.993 1.00 84.31 77 ARG A C 1
ATOM 604 O O . ARG A 1 77 ? 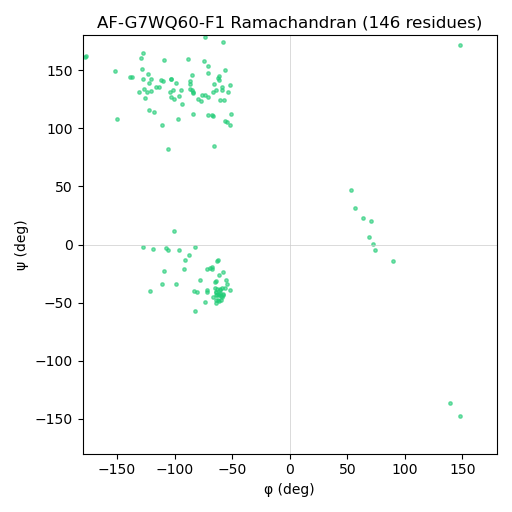7.926 -7.344 -17.640 1.00 84.31 77 ARG A O 1
ATOM 611 N N . GLU A 1 78 ? 7.579 -9.514 -18.149 1.00 78.19 78 GLU A N 1
ATOM 612 C CA . GLU A 1 78 ? 6.206 -9.532 -17.673 1.00 78.19 78 GLU A CA 1
ATOM 613 C C . GLU A 1 78 ? 6.194 -9.458 -16.150 1.00 78.19 78 GLU A C 1
ATOM 615 O O . GLU A 1 78 ? 6.993 -10.100 -15.457 1.00 78.19 78 GLU A O 1
ATOM 620 N N . VAL A 1 79 ? 5.266 -8.664 -15.636 1.00 83.38 79 VAL A N 1
ATOM 621 C CA . VAL A 1 79 ? 5.037 -8.525 -14.210 1.00 83.38 79 VAL A CA 1
ATOM 622 C C . VAL A 1 79 ? 3.575 -8.809 -13.938 1.00 83.38 79 VAL A C 1
ATOM 624 O O . VAL A 1 79 ? 2.683 -8.239 -14.565 1.00 83.38 79 VAL A O 1
ATOM 627 N N . ALA A 1 80 ? 3.326 -9.736 -13.021 1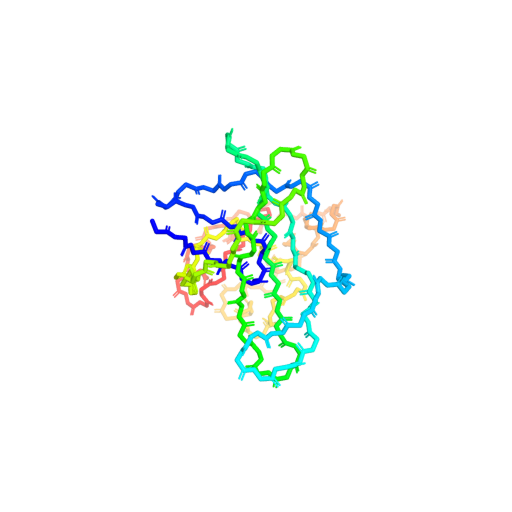.00 80.50 80 ALA A N 1
ATOM 628 C CA . ALA A 1 80 ? 1.975 -9.959 -12.550 1.00 80.50 80 ALA A CA 1
ATOM 629 C C . ALA A 1 80 ? 1.553 -8.769 -11.680 1.00 80.50 80 ALA A C 1
ATOM 631 O O . ALA A 1 80 ? 2.370 -8.196 -10.950 1.00 80.50 80 ALA A O 1
ATOM 632 N N . ALA A 1 81 ? 0.265 -8.433 -11.694 1.00 68.00 81 ALA A N 1
ATOM 633 C CA . ALA A 1 81 ? -0.287 -7.651 -10.598 1.00 68.00 81 ALA A CA 1
ATOM 634 C C . ALA A 1 81 ? -0.025 -8.436 -9.307 1.00 68.00 81 ALA A C 1
ATOM 636 O O . ALA A 1 81 ? -0.380 -9.617 -9.222 1.00 68.00 81 ALA A O 1
ATOM 637 N N . ALA A 1 82 ? 0.642 -7.819 -8.330 1.00 61.50 82 ALA A N 1
ATOM 638 C CA . ALA A 1 82 ? 0.736 -8.450 -7.026 1.00 61.50 82 ALA A CA 1
ATOM 639 C C . ALA A 1 82 ? -0.690 -8.668 -6.509 1.00 61.50 82 ALA A C 1
ATOM 641 O O . ALA A 1 82 ? -1.511 -7.745 -6.597 1.00 61.50 82 ALA A O 1
ATOM 642 N N . PRO A 1 83 ? -1.026 -9.868 -5.989 1.00 52.78 83 PRO A N 1
ATOM 643 C CA . PRO A 1 83 ? -2.204 -9.966 -5.143 1.00 52.78 83 PRO A CA 1
ATOM 644 C C . PRO A 1 83 ? -2.045 -8.886 -4.071 1.00 52.78 83 PRO A C 1
ATOM 646 O O . PRO A 1 83 ? -0.916 -8.711 -3.612 1.00 52.78 83 PRO A O 1
ATOM 649 N N . PRO A 1 84 ? -3.106 -8.136 -3.718 1.00 49.25 84 PRO A N 1
ATOM 650 C CA . PRO A 1 84 ? -3.001 -7.037 -2.770 1.00 49.25 84 PRO A CA 1
ATOM 651 C C . PRO A 1 84 ? -2.307 -7.551 -1.517 1.00 49.25 84 PRO A C 1
ATOM 653 O O . PRO A 1 84 ? -2.881 -8.303 -0.726 1.00 49.25 84 PRO A O 1
ATOM 656 N N . THR A 1 85 ? -1.031 -7.209 -1.387 1.00 46.56 85 THR A N 1
ATOM 657 C CA . THR A 1 85 ? -0.244 -7.578 -0.232 1.00 46.56 85 THR A CA 1
ATOM 658 C C . THR A 1 85 ? -0.868 -6.799 0.915 1.00 46.56 85 THR A C 1
ATOM 660 O O . THR A 1 85 ? -1.114 -5.599 0.758 1.00 46.56 85 THR A O 1
ATOM 663 N N . PRO A 1 86 ? -1.173 -7.416 2.067 1.00 43.50 86 PRO A N 1
ATOM 664 C CA . PRO A 1 86 ? -1.437 -6.646 3.266 1.00 43.50 86 PRO A CA 1
ATOM 665 C C . PRO A 1 86 ? -0.119 -5.951 3.623 1.00 43.50 86 PRO A C 1
ATOM 667 O O . PRO A 1 86 ? 0.690 -6.470 4.386 1.00 43.50 86 PRO A O 1
ATOM 670 N N . GLY A 1 87 ? 0.133 -4.797 3.001 1.00 43.78 87 GLY A N 1
ATOM 671 C CA . GLY A 1 87 ? 1.194 -3.888 3.396 1.00 43.78 87 GLY A CA 1
ATOM 672 C C . GLY A 1 87 ? 0.996 -3.476 4.857 1.00 43.78 87 GLY A C 1
ATOM 673 O O . GLY A 1 87 ? -0.025 -3.819 5.471 1.00 43.78 87 GLY A O 1
ATOM 674 N N . PRO A 1 88 ? 1.940 -2.729 5.453 1.00 44.44 88 PRO A N 1
ATOM 675 C CA . PRO A 1 88 ? 1.678 -2.107 6.739 1.00 44.44 88 PRO A CA 1
ATOM 676 C C . PRO A 1 88 ? 0.432 -1.247 6.547 1.00 44.44 88 PRO A C 1
ATOM 678 O O . PRO A 1 88 ? 0.471 -0.248 5.833 1.00 44.44 88 PRO A O 1
ATOM 681 N N . ARG A 1 89 ? -0.705 -1.698 7.094 1.00 50.00 89 ARG A N 1
ATOM 682 C CA . ARG A 1 89 ? -1.971 -0.977 7.004 1.00 50.00 89 ARG A CA 1
ATOM 683 C C . ARG A 1 89 ? -1.655 0.440 7.459 1.00 50.00 89 ARG A C 1
ATOM 685 O O . ARG A 1 89 ? -1.304 0.610 8.624 1.00 50.00 89 ARG A O 1
ATOM 692 N N . LYS A 1 90 ? -1.719 1.437 6.568 1.00 49.84 90 LYS A N 1
ATOM 693 C CA . LYS A 1 90 ? -1.818 2.828 7.012 1.00 49.84 90 LYS A CA 1
ATOM 694 C C . LYS A 1 90 ? -3.027 2.840 7.927 1.00 49.84 90 LYS A C 1
ATOM 696 O O . LYS A 1 90 ? -4.144 2.638 7.463 1.00 49.84 90 LYS A O 1
ATOM 701 N N . MET A 1 91 ? -2.768 2.913 9.225 1.00 67.81 91 MET A N 1
ATOM 702 C CA . MET A 1 91 ? -3.816 2.949 10.226 1.00 67.81 91 MET A CA 1
ATOM 703 C C . MET A 1 91 ? -4.437 4.320 10.049 1.00 67.81 91 MET A C 1
ATOM 705 O O . MET A 1 91 ? -3.719 5.312 10.217 1.00 67.81 91 MET A O 1
ATOM 709 N N . PRO A 1 92 ? -5.685 4.388 9.565 1.00 73.56 92 PRO A N 1
ATOM 710 C CA . PRO A 1 92 ? -6.281 5.674 9.297 1.00 73.56 92 PRO A CA 1
ATOM 711 C C . PRO A 1 92 ? -6.347 6.439 10.609 1.00 73.56 92 PRO A C 1
ATOM 713 O O . PRO A 1 92 ? -6.623 5.865 11.670 1.00 73.56 92 PRO A O 1
ATOM 716 N N . ARG A 1 93 ? -6.091 7.740 10.525 1.00 84.44 93 ARG A N 1
ATOM 717 C CA . ARG A 1 93 ? -6.417 8.642 11.621 1.00 84.44 93 ARG A CA 1
ATOM 718 C C . ARG A 1 93 ? -7.902 8.507 11.921 1.00 84.44 93 ARG A C 1
ATOM 720 O O . ARG A 1 93 ? -8.703 8.277 11.017 1.00 84.44 93 ARG A O 1
ATOM 727 N N . ILE A 1 94 ? -8.303 8.724 13.165 1.00 86.81 94 ILE A N 1
ATOM 728 C CA . ILE A 1 94 ? -9.717 8.731 13.549 1.00 86.81 94 ILE A CA 1
ATOM 729 C C . ILE A 1 94 ? -10.504 9.724 12.688 1.00 86.81 94 ILE A C 1
ATOM 731 O O . ILE A 1 94 ? -11.639 9.453 12.313 1.00 86.81 94 ILE A O 1
ATOM 735 N N . SER A 1 95 ? -9.871 10.833 12.300 1.00 84.31 95 SER A N 1
ATOM 736 C CA . SER A 1 95 ? -10.439 11.833 11.387 1.00 84.31 95 SER A CA 1
ATOM 737 C C . SER A 1 95 ? -10.649 11.365 9.937 1.00 84.31 95 SER A C 1
ATOM 739 O O . SER A 1 95 ? -11.431 11.984 9.220 1.00 84.31 95 SER A O 1
ATOM 741 N N . GLU A 1 96 ? -9.981 10.299 9.495 1.00 86.56 96 GLU A N 1
ATOM 742 C CA . GLU A 1 96 ? -10.080 9.746 8.134 1.00 86.56 96 GLU A CA 1
ATOM 743 C C . GLU A 1 96 ? -11.167 8.663 8.015 1.00 86.56 96 GLU A C 1
ATOM 745 O O . GLU A 1 96 ? -11.543 8.285 6.906 1.00 86.56 96 GLU A O 1
ATOM 750 N N . ILE A 1 97 ? -11.683 8.168 9.144 1.00 88.69 97 ILE A N 1
ATOM 751 C CA . ILE A 1 97 ? -12.726 7.139 9.194 1.00 88.69 97 ILE A CA 1
ATOM 752 C C . ILE A 1 97 ? -14.109 7.811 9.122 1.00 88.69 97 ILE A C 1
ATOM 754 O O . ILE A 1 97 ? -14.352 8.776 9.858 1.00 88.69 97 ILE A O 1
ATOM 758 N N . PRO A 1 98 ? -15.050 7.313 8.293 1.00 92.06 98 PRO A N 1
ATOM 759 C CA . PRO A 1 98 ? -16.409 7.838 8.249 1.00 92.06 98 PRO A CA 1
ATOM 760 C C . PRO A 1 98 ? -17.062 7.865 9.634 1.00 92.06 98 PRO A C 1
ATOM 762 O O . PRO A 1 98 ? -17.055 6.881 10.377 1.00 92.06 98 PRO A O 1
ATOM 765 N N . ARG A 1 99 ? -17.660 9.008 9.984 1.00 92.00 99 ARG A N 1
ATOM 766 C CA . ARG A 1 99 ? -18.208 9.232 11.328 1.00 92.00 99 ARG A CA 1
ATOM 767 C C . ARG A 1 99 ? -19.281 8.211 11.713 1.00 92.00 99 ARG A C 1
ATOM 769 O O . ARG A 1 99 ? -19.324 7.776 12.858 1.00 92.00 99 ARG A O 1
ATOM 776 N N . GLU A 1 100 ? -20.100 7.812 10.748 1.00 93.31 100 GLU A N 1
ATOM 777 C CA . GLU A 1 100 ? -21.176 6.835 10.923 1.00 93.31 100 GLU A CA 1
ATOM 778 C C . GLU A 1 100 ? -20.640 5.451 11.328 1.00 93.31 100 GLU A C 1
ATOM 780 O O . GLU A 1 100 ? -21.218 4.791 12.192 1.00 93.31 100 GLU A O 1
ATOM 785 N N . GLU A 1 101 ? -19.496 5.031 10.775 1.00 92.56 101 GLU A N 1
ATOM 786 C CA . GLU A 1 101 ? -18.843 3.765 11.138 1.00 92.56 101 GLU A CA 1
ATOM 787 C C . GLU A 1 101 ? -18.337 3.808 12.581 1.00 92.56 101 GLU A C 1
ATOM 789 O O . GLU A 1 101 ? -18.550 2.880 13.367 1.00 92.56 101 GLU A O 1
ATOM 794 N N . LEU A 1 102 ? -17.697 4.920 12.953 1.00 94.25 102 LEU A N 1
ATOM 795 C CA . LEU A 1 102 ? -17.202 5.156 14.305 1.00 94.25 102 LEU A CA 1
ATOM 796 C C . LEU A 1 102 ? -18.342 5.129 15.336 1.00 94.25 102 LEU A C 1
ATOM 798 O O . LEU A 1 102 ? -18.251 4.441 16.355 1.00 94.25 102 LEU A O 1
ATOM 802 N N . GLU A 1 103 ? -19.436 5.834 15.064 1.00 95.88 103 GLU A N 1
ATOM 803 C CA . GLU A 1 103 ? -20.590 5.933 15.966 1.00 95.88 103 GLU A CA 1
ATOM 804 C C . GLU A 1 103 ? -21.375 4.619 16.099 1.00 95.88 103 GLU A C 1
ATOM 806 O O . GLU A 1 103 ? -22.040 4.399 17.113 1.00 95.88 103 GLU A O 1
ATOM 811 N N . ALA A 1 104 ? -21.240 3.693 15.143 1.00 95.50 104 ALA A N 1
ATOM 812 C CA . ALA A 1 104 ? -21.841 2.363 15.233 1.00 95.50 104 ALA A CA 1
ATOM 813 C C . ALA A 1 104 ? -21.218 1.477 16.333 1.00 95.50 104 ALA A C 1
ATOM 815 O O . ALA A 1 104 ? -21.838 0.507 16.785 1.00 95.50 104 ALA A O 1
ATOM 816 N N . VAL A 1 105 ? -19.989 1.773 16.773 1.00 96.31 105 VAL A N 1
ATOM 817 C CA . VAL A 1 105 ? -19.244 0.944 17.743 1.00 96.31 105 VAL A CA 1
ATOM 818 C C . VAL A 1 105 ? -18.862 1.718 19.002 1.00 96.31 105 VAL A C 1
ATOM 820 O O . VAL A 1 105 ? -18.924 1.178 20.118 1.00 96.31 105 VAL A O 1
ATOM 823 N N . PHE A 1 106 ? -18.463 2.972 18.838 1.00 96.44 106 PHE A N 1
ATOM 824 C CA . PHE A 1 106 ? -17.943 3.808 19.905 1.00 96.44 106 PHE A CA 1
ATOM 825 C C . PHE A 1 106 ? -18.994 4.814 20.369 1.00 96.44 106 PHE A C 1
ATOM 827 O O . PHE A 1 106 ? -19.755 5.386 19.598 1.00 96.44 106 PHE A O 1
ATOM 834 N N . THR A 1 107 ? -19.020 5.055 21.672 1.00 96.75 107 THR A N 1
ATOM 835 C CA . THR A 1 107 ? -19.848 6.099 22.269 1.00 96.75 107 THR A CA 1
ATOM 836 C C . THR A 1 107 ? -19.244 7.479 21.991 1.00 96.75 107 THR A C 1
ATOM 838 O O . THR A 1 107 ? -18.025 7.601 21.837 1.00 96.75 107 THR A O 1
ATOM 841 N N . PRO A 1 108 ? -20.038 8.561 22.053 1.00 96.12 108 PRO A N 1
ATOM 842 C CA . PRO A 1 108 ? -19.512 9.915 21.899 1.00 96.12 108 PRO A CA 1
ATOM 843 C C . PRO A 1 108 ? -18.384 10.263 22.883 1.00 96.12 108 PRO A C 1
ATOM 845 O O . PRO A 1 108 ? -17.520 11.071 22.562 1.00 96.12 108 PRO A O 1
ATOM 848 N N . ALA A 1 109 ? -18.381 9.685 24.091 1.00 94.62 109 ALA A N 1
ATOM 849 C CA . ALA A 1 109 ? -17.314 9.905 25.069 1.00 94.62 109 ALA A CA 1
ATOM 850 C C . ALA A 1 109 ? -16.003 9.215 24.677 1.00 94.62 109 ALA A C 1
ATOM 852 O O . ALA A 1 109 ? -14.943 9.820 24.797 1.00 94.62 109 ALA A O 1
ATOM 853 N N . GLU A 1 110 ? -16.090 7.988 24.167 1.00 96.25 110 GLU A N 1
ATOM 854 C CA . GLU A 1 110 ? -14.938 7.243 23.656 1.00 96.25 110 GLU A CA 1
ATOM 855 C C . GLU A 1 110 ? -14.330 7.939 22.440 1.00 96.25 110 GLU A C 1
ATOM 857 O O . GLU A 1 110 ? -13.131 8.188 22.444 1.00 96.25 110 GLU A O 1
ATOM 862 N N . LEU A 1 111 ? -15.147 8.346 21.463 1.00 95.56 111 LEU A N 1
ATOM 863 C CA . LEU A 1 111 ? -14.661 9.032 20.260 1.00 95.56 111 LEU A CA 1
ATOM 864 C C . LEU A 1 111 ? -13.939 10.340 20.579 1.00 95.56 111 LEU A C 1
ATOM 866 O O . LEU A 1 111 ? -12.845 10.574 20.075 1.00 95.56 111 LEU A O 1
ATOM 870 N N . ARG A 1 112 ? -14.497 11.166 21.475 1.00 95.06 112 ARG A N 1
ATOM 871 C CA . ARG A 1 112 ? -13.831 12.406 21.906 1.00 95.06 112 ARG A CA 1
ATOM 872 C 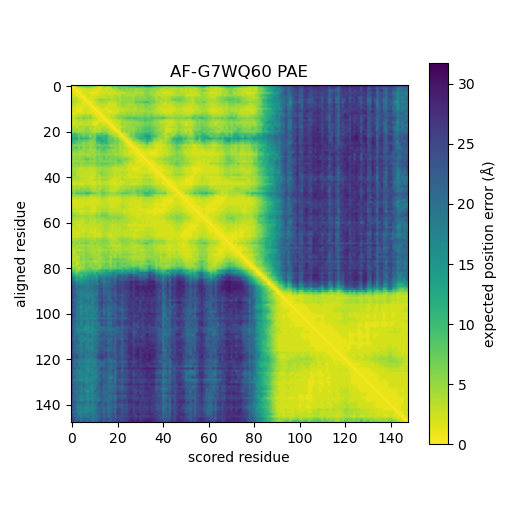C . ARG A 1 112 ? -12.451 12.145 22.502 1.00 95.06 112 ARG A C 1
ATOM 874 O O . ARG A 1 112 ? -11.525 12.904 22.233 1.00 95.06 112 ARG A O 1
ATOM 881 N N . ASP A 1 113 ? -12.320 11.117 23.337 1.00 95.50 113 ASP A N 1
ATOM 882 C CA . ASP A 1 113 ? -11.048 10.803 23.989 1.00 95.50 113 ASP A CA 1
ATOM 883 C C . ASP A 1 113 ? -10.065 10.086 23.052 1.00 95.50 113 ASP A C 1
ATOM 885 O O . ASP A 1 113 ? -8.864 10.313 23.170 1.00 95.50 113 ASP A O 1
ATOM 889 N N . MET A 1 114 ? -10.548 9.300 22.083 1.00 93.75 114 MET A N 1
ATOM 890 C CA . MET A 1 114 ? -9.736 8.748 20.988 1.00 93.75 114 MET A CA 1
ATOM 891 C C . MET A 1 114 ? -9.131 9.868 20.131 1.00 93.75 114 MET A C 1
ATOM 893 O O . MET A 1 114 ? -7.924 9.889 19.912 1.00 93.75 114 MET A O 1
ATOM 897 N N . GLU A 1 115 ? -9.942 10.845 19.718 1.00 93.19 115 GLU A N 1
ATOM 898 C CA . GLU A 1 115 ? -9.487 12.009 18.947 1.00 93.19 115 GLU A CA 1
ATOM 899 C C . GLU A 1 115 ? -8.505 12.890 19.737 1.00 93.19 115 GLU A C 1
ATOM 901 O O . GLU A 1 115 ? -7.513 13.368 19.191 1.00 93.19 115 GLU A O 1
ATOM 906 N N . ARG A 1 116 ? -8.753 13.107 21.036 1.00 93.19 116 ARG A N 1
ATOM 907 C CA . ARG A 1 116 ? -7.824 13.832 21.920 1.00 93.19 116 ARG A CA 1
ATOM 908 C C . ARG A 1 116 ? -6.498 13.095 22.067 1.00 93.19 116 ARG A C 1
ATOM 910 O O . ARG A 1 116 ? -5.451 13.728 21.990 1.00 93.19 116 ARG A O 1
ATOM 917 N N . CYS A 1 117 ? -6.543 11.773 22.244 1.00 91.38 117 CYS A N 1
ATOM 918 C CA . CYS A 1 117 ? -5.351 10.931 22.305 1.00 91.38 117 CYS A CA 1
ATOM 919 C C . CYS A 1 117 ? -4.529 11.045 21.013 1.00 91.38 117 CYS A C 1
ATOM 921 O O . CYS A 1 117 ? -3.324 11.270 21.084 1.00 91.38 117 CYS A O 1
ATOM 923 N N . GLU A 1 118 ? -5.182 10.994 19.848 1.00 90.75 118 GLU A N 1
ATOM 924 C CA . GLU A 1 118 ? -4.538 11.184 18.541 1.00 90.75 118 GLU A CA 1
ATOM 925 C C . GLU A 1 118 ? -3.882 12.569 18.395 1.00 90.75 118 GLU A C 1
ATOM 927 O O . GLU A 1 118 ? -2.791 12.687 17.839 1.00 90.75 118 GLU A O 1
ATOM 932 N N . ARG A 1 119 ? -4.511 13.625 18.929 1.00 88.69 119 ARG A N 1
ATOM 933 C CA . ARG A 1 119 ? -3.983 15.002 18.902 1.00 88.69 119 ARG A CA 1
ATOM 934 C C . ARG A 1 119 ? -2.959 15.315 20.005 1.00 88.69 119 ARG A C 1
ATOM 936 O O . ARG A 1 119 ? -2.446 16.431 20.044 1.00 88.69 119 ARG A O 1
ATOM 943 N N . GLY A 1 120 ? -2.658 14.373 20.904 1.00 89.38 120 GLY A N 1
ATOM 944 C CA . GLY A 1 120 ? -1.779 14.609 22.058 1.00 89.38 120 GLY A CA 1
ATOM 945 C C . GLY A 1 120 ? -2.390 15.509 23.145 1.00 89.38 120 GLY A C 1
ATOM 946 O O . GLY A 1 120 ? -1.669 16.091 23.954 1.00 89.38 120 GLY A O 1
ATOM 947 N N . GLU A 1 121 ? -3.716 15.639 23.172 1.00 92.25 121 GLU A N 1
ATOM 948 C CA . GLU A 1 121 ? -4.474 16.433 24.144 1.00 92.25 121 GLU A CA 1
ATOM 949 C C . GLU A 1 121 ? -4.820 15.612 25.403 1.00 92.25 121 GLU A C 1
ATOM 951 O O . GLU A 1 121 ? -4.868 14.382 25.355 1.00 92.25 121 GLU A O 1
ATOM 956 N N . PRO A 1 122 ? -5.132 16.250 26.549 1.00 92.50 122 PRO A N 1
ATOM 957 C CA . PRO A 1 122 ? -5.602 15.537 27.735 1.00 92.50 122 PRO A CA 1
ATOM 958 C C . PRO A 1 122 ? -6.914 14.771 27.490 1.00 92.50 122 PRO A C 1
ATOM 960 O O . PRO A 1 122 ? -7.939 15.359 27.133 1.00 92.50 122 PRO A O 1
ATOM 963 N N . TYR A 1 123 ? -6.901 13.466 27.759 1.00 94.88 123 TYR A N 1
ATOM 964 C CA . TYR A 1 123 ? -8.039 12.556 27.589 1.00 94.88 123 TYR A CA 1
ATOM 965 C C . TY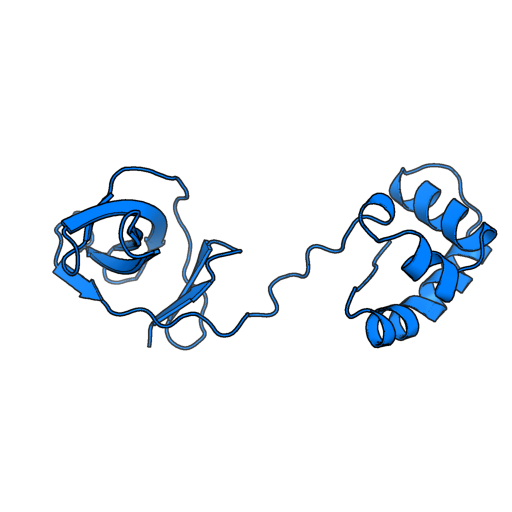R A 1 123 ? -8.305 11.720 28.849 1.00 94.88 123 TYR A C 1
ATOM 967 O O . TYR A 1 123 ? -7.431 11.541 29.705 1.00 94.88 123 TYR A O 1
ATOM 975 N N . LEU A 1 124 ? -9.513 11.163 28.967 1.00 94.12 124 LEU A N 1
ATOM 976 C CA . LEU A 1 124 ? -9.838 10.220 30.041 1.00 94.12 124 LEU A CA 1
ATOM 977 C C . LEU A 1 124 ? -9.398 8.800 29.674 1.00 94.12 124 LEU A C 1
ATOM 979 O O . LEU A 1 124 ? -9.990 8.140 28.819 1.00 94.12 124 LEU A O 1
ATOM 983 N N . ARG A 1 125 ? -8.399 8.278 30.397 1.00 92.19 125 ARG A N 1
ATOM 984 C CA . ARG A 1 125 ? -7.859 6.921 30.181 1.00 92.19 125 ARG A CA 1
ATOM 985 C C . ARG A 1 125 ? -8.937 5.839 30.166 1.00 92.19 125 ARG A C 1
ATOM 987 O O . ARG A 1 125 ? -8.860 4.919 29.362 1.00 92.19 125 ARG A O 1
ATOM 994 N N . GLN A 1 126 ? -9.947 5.945 31.029 1.00 95.19 126 GLN A N 1
ATOM 995 C CA . GLN A 1 126 ? -11.030 4.961 31.110 1.00 95.19 126 GLN A CA 1
ATOM 996 C C . GLN A 1 126 ? -11.809 4.834 29.793 1.00 95.19 126 GLN A C 1
ATOM 998 O O . GLN A 1 126 ? -12.167 3.723 29.404 1.00 95.19 126 GLN A O 1
ATOM 1003 N N . ASN A 1 127 ? -12.046 5.949 29.100 1.00 93.00 127 ASN A N 1
ATOM 1004 C CA . ASN A 1 127 ? -12.746 5.947 27.820 1.00 93.00 127 ASN A CA 1
ATOM 1005 C C . ASN A 1 127 ? -11.866 5.344 26.721 1.00 93.00 127 ASN A C 1
ATOM 1007 O O . ASN A 1 127 ? -12.352 4.522 25.951 1.00 93.00 127 ASN A O 1
ATOM 1011 N N . LEU A 1 128 ? -10.559 5.627 26.722 1.00 93.44 128 LEU A N 1
ATOM 1012 C CA . LEU A 1 128 ? -9.622 4.989 25.792 1.00 93.44 128 LEU A CA 1
ATOM 1013 C C . LEU A 1 128 ? -9.519 3.468 26.018 1.00 93.44 128 LEU A C 1
ATOM 1015 O O . LEU A 1 128 ? -9.532 2.703 25.060 1.00 93.44 128 LEU A O 1
ATOM 1019 N N . TYR A 1 129 ? -9.492 3.000 27.271 1.00 93.69 129 TYR A N 1
ATOM 1020 C CA . TYR A 1 129 ? -9.504 1.561 27.577 1.00 93.69 129 TYR A CA 1
ATOM 1021 C C . TYR A 1 129 ? -10.773 0.865 27.072 1.00 93.69 129 TYR A C 1
ATOM 1023 O O . TYR A 1 129 ? -10.695 -0.215 26.486 1.00 93.69 129 TYR A O 1
ATOM 1031 N N . ARG A 1 130 ? -11.942 1.488 27.268 1.00 94.06 130 ARG A N 1
ATOM 1032 C CA . ARG A 1 130 ? -13.215 0.966 26.750 1.00 94.06 130 ARG A CA 1
ATOM 1033 C C . ARG A 1 130 ? -13.254 0.958 25.222 1.00 94.06 130 ARG A C 1
ATOM 1035 O O . ARG A 1 130 ? -13.764 0.000 24.650 1.00 94.06 130 ARG A O 1
ATOM 1042 N N . ALA A 1 131 ? -12.684 1.975 24.575 1.00 94.81 131 ALA A N 1
ATOM 1043 C CA . ALA A 1 131 ? -12.550 2.031 23.125 1.00 94.81 131 ALA A CA 1
ATOM 1044 C C . ALA A 1 131 ? -11.638 0.918 22.588 1.00 94.81 131 ALA A C 1
ATOM 1046 O O . ALA A 1 131 ? -12.056 0.162 21.717 1.00 94.81 131 ALA A O 1
ATOM 1047 N N . ARG A 1 132 ? -10.437 0.746 23.157 1.00 93.75 132 ARG A N 1
ATOM 1048 C CA . ARG A 1 132 ? -9.466 -0.289 22.747 1.00 93.75 132 ARG A CA 1
ATOM 1049 C C . ARG A 1 132 ? -10.046 -1.701 22.804 1.00 93.75 132 ARG A C 1
ATOM 1051 O O . ARG A 1 132 ? -9.815 -2.494 21.897 1.00 93.75 132 ARG A O 1
ATOM 1058 N N . ALA A 1 133 ? -10.886 -1.992 23.800 1.00 93.75 133 ALA A N 1
ATOM 1059 C CA . ALA A 1 133 ? -11.600 -3.270 23.898 1.00 93.75 133 ALA A CA 1
ATOM 1060 C C . ALA A 1 133 ? -12.569 -3.545 22.725 1.00 93.75 133 ALA A C 1
ATOM 1062 O O . ALA A 1 133 ? -13.044 -4.667 22.567 1.00 93.75 133 ALA A O 1
ATOM 1063 N N . LYS A 1 134 ? -12.883 -2.536 21.903 1.00 95.38 134 LYS A N 1
ATOM 1064 C CA . LYS A 1 134 ? -13.788 -2.631 20.751 1.00 95.38 134 LYS A CA 1
ATOM 1065 C C . LYS A 1 134 ? -13.063 -2.619 19.405 1.00 95.38 134 LYS A C 1
ATOM 1067 O O . LYS A 1 134 ? -13.732 -2.798 18.391 1.00 95.38 134 LYS A O 1
ATOM 1072 N N . TYR A 1 135 ? -11.742 -2.434 19.368 1.00 92.31 135 TYR A N 1
ATOM 1073 C CA . TYR A 1 135 ? -10.994 -2.322 18.107 1.00 92.31 135 TYR A CA 1
ATOM 1074 C C . TYR A 1 135 ? -11.109 -3.588 17.258 1.00 92.31 135 TYR A C 1
ATOM 1076 O O . TYR A 1 135 ? -11.384 -3.493 16.069 1.00 92.31 135 TYR A O 1
ATOM 1084 N N . GLU A 1 136 ? -11.018 -4.770 17.873 1.00 88.12 136 GLU A N 1
ATOM 1085 C CA . GLU A 1 136 ? -11.206 -6.045 17.167 1.00 88.12 136 GLU A CA 1
ATOM 1086 C C . GLU A 1 136 ? -12.614 -6.156 16.555 1.00 88.12 136 GLU A C 1
ATOM 1088 O O . GLU A 1 136 ? -12.786 -6.567 15.407 1.00 88.12 136 GLU A O 1
ATOM 1093 N N . LYS A 1 137 ? -13.646 -5.728 17.298 1.00 89.69 137 LYS A N 1
ATOM 1094 C CA . LYS A 1 137 ? -15.026 -5.697 16.794 1.00 89.69 137 LYS A CA 1
ATOM 1095 C C . LYS A 1 137 ? -15.168 -4.716 15.629 1.00 89.69 137 LYS A C 1
ATOM 1097 O O . LYS A 1 137 ? -15.854 -5.045 14.667 1.00 89.69 137 LYS A O 1
ATOM 1102 N N . PHE A 1 138 ? -14.565 -3.535 15.737 1.00 91.94 138 PHE A N 1
ATOM 1103 C CA . PHE A 1 138 ? -14.583 -2.512 14.696 1.00 91.94 138 PHE A CA 1
ATOM 1104 C C . PHE A 1 138 ? -13.901 -3.014 13.416 1.00 91.94 138 PHE A C 1
ATOM 1106 O O . PHE A 1 138 ? -14.504 -2.966 12.346 1.00 91.94 138 PHE A O 1
ATOM 1113 N N . GLU A 1 139 ? -12.713 -3.613 13.543 1.00 88.00 139 GLU A N 1
ATOM 1114 C CA . GLU A 1 139 ? -11.985 -4.217 12.423 1.00 88.00 139 GLU A CA 1
ATOM 1115 C C . GLU A 1 139 ? -12.809 -5.306 11.734 1.00 88.00 139 GLU A C 1
ATOM 1117 O O . GLU A 1 139 ? -12.892 -5.336 10.509 1.00 88.00 139 GLU A O 1
ATOM 1122 N N . ARG A 1 140 ? -13.483 -6.168 12.499 1.00 84.00 140 ARG A N 1
ATOM 1123 C CA . ARG A 1 140 ? -14.342 -7.213 11.930 1.00 84.00 140 ARG A CA 1
ATOM 1124 C C . ARG A 1 140 ? -15.540 -6.656 11.151 1.00 84.00 140 ARG A C 1
ATOM 1126 O O . ARG A 1 140 ? -16.001 -7.318 10.227 1.00 84.00 140 ARG A O 1
ATOM 1133 N N . LEU A 1 141 ? -16.076 -5.499 11.543 1.00 83.00 141 LEU A N 1
ATOM 1134 C CA . LEU A 1 141 ? -17.255 -4.902 10.902 1.00 83.00 141 LEU A CA 1
ATOM 1135 C C . LEU A 1 141 ? -16.903 -4.098 9.648 1.00 83.00 141 LEU A C 1
ATOM 1137 O O . LEU A 1 141 ? -17.635 -4.178 8.667 1.00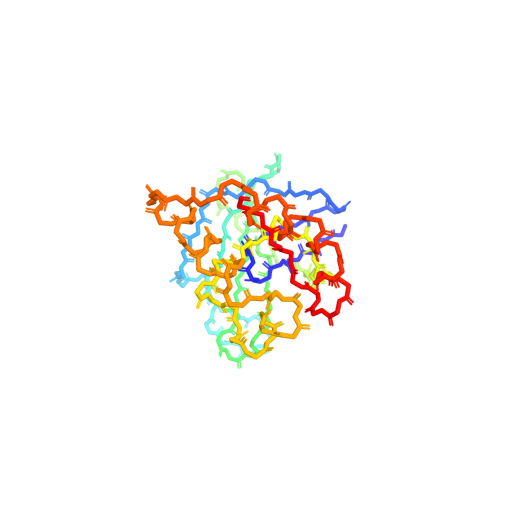 83.00 141 LEU A O 1
ATOM 1141 N N . PHE A 1 142 ? -15.799 -3.351 9.677 1.00 86.31 142 PHE A N 1
ATOM 1142 C CA . PHE A 1 142 ? -15.478 -2.365 8.639 1.00 86.31 142 PHE A CA 1
ATOM 1143 C C . PHE A 1 142 ? -14.173 -2.659 7.889 1.00 86.31 142 PHE A C 1
ATOM 1145 O O . PHE A 1 142 ? -13.821 -1.953 6.953 1.00 86.31 142 PHE A O 1
ATOM 1152 N N . GLY A 1 143 ? -13.421 -3.693 8.283 1.00 80.25 143 GLY A N 1
ATOM 1153 C CA . GLY A 1 143 ? -12.119 -4.022 7.689 1.00 80.25 143 GLY A CA 1
ATOM 1154 C C . GLY A 1 143 ? -11.020 -2.997 7.994 1.00 80.25 143 GLY A C 1
ATOM 1155 O O . GLY A 1 143 ? -9.914 -3.099 7.460 1.00 80.25 143 GLY A O 1
ATOM 1156 N N . VAL A 1 144 ? -11.308 -2.019 8.857 1.00 81.56 144 VAL A N 1
ATOM 1157 C CA . VAL A 1 144 ? -10.408 -0.930 9.240 1.00 81.56 144 VAL A CA 1
ATOM 1158 C C . VAL A 1 144 ? -9.834 -1.204 10.625 1.00 81.56 144 VAL A C 1
ATOM 1160 O O . VAL A 1 144 ? -10.568 -1.415 11.587 1.00 81.56 144 VAL A O 1
ATOM 1163 N N . ARG A 1 145 ? -8.505 -1.172 10.747 1.00 82.19 145 ARG A N 1
ATOM 1164 C CA . ARG A 1 145 ? -7.810 -1.366 12.024 1.00 82.19 145 ARG A CA 1
ATOM 1165 C C . ARG A 1 145 ? -7.385 -0.025 12.609 1.00 82.19 145 ARG A C 1
ATOM 1167 O O . ARG A 1 145 ? -6.664 0.724 11.957 1.00 82.19 145 ARG A O 1
ATOM 1174 N N . ILE A 1 146 ? -7.805 0.224 13.845 1.00 86.50 146 ILE A N 1
ATOM 1175 C CA . ILE A 1 146 ? -7.460 1.407 14.641 1.00 86.50 146 ILE A CA 1
ATOM 1176 C C . ILE A 1 146 ? -6.327 1.041 15.608 1.00 86.50 146 ILE A C 1
ATOM 1178 O O . ILE A 1 146 ? -6.357 -0.039 16.200 1.00 86.50 146 ILE A O 1
ATOM 1182 N N . ASP A 1 147 ? -5.354 1.935 15.790 1.00 79.81 147 ASP A N 1
ATOM 1183 C CA . ASP A 1 147 ? -4.306 1.813 16.812 1.00 79.81 147 ASP A CA 1
ATOM 1184 C C . ASP A 1 147 ? -3.849 3.206 17.265 1.00 79.81 147 ASP A C 1
ATOM 1186 O O . ASP A 1 147 ? -3.242 3.961 16.507 1.00 79.81 147 ASP A O 1
ATOM 1190 N N . ILE A 1 148 ? -4.237 3.548 18.492 1.00 77.00 148 ILE A N 1
ATOM 1191 C CA . ILE A 1 148 ? -4.029 4.827 19.192 1.00 77.00 148 ILE A CA 1
ATOM 1192 C C . ILE A 1 148 ? -3.889 4.540 20.681 1.00 77.00 148 ILE A C 1
ATOM 1194 O O . ILE A 1 148 ? -4.648 3.695 21.226 1.00 77.00 148 ILE A O 1
#

Radius of gyration: 21.66 Å; Cα contacts (8 Å, |Δi|>4): 261; chains: 1; bounding box: 48×31×60 Å

Organism: Methanothrix harundinacea (strain 6Ac) (NCBI:txid1110509)

Foldseek 3Di:
DWAAAQVVRWIDDPNHTFDWDDADFDFPAADPPPRATWTWGTWTDDPFAIWTWTAGPPPRDIWIWDAGNVRHTDDIDDHHHPPPDPDVPPQDQLVRDPPVLCVVQADPLLSVQSNCVSVVHDHDVVSVVVVVVCQVVSCVVPVHGHDD

Sequence (148 aa):
MYSFDERERELYFEGERLDRRWTGEELAGFCAGCGGELSSLGCYSTPGGWLVASRCRGCGSIVLAEYDSRWAWKGDREVAAAPPTPGPRKMPRISEIPREELEAVFTPAELRDMERCERGEPYLRQNLYRARAKYEKFERLFGVRIDI